Protein AF-X1KCV2-F1 (afdb_monomer_lite)

Radius of gyration: 29.83 Å; chains: 1; bounding box: 80×50×56 Å

Secondary structure (DSSP, 8-state):
-HHHHHHHHHHHHHHHHHHHT---------HHHHHHHHHHHHHHHHHSPP-EEEEEEEEEEEETTEEEE-SSS---TT---EEEEEES---EEEETTEEEE----------TTS--

Foldseek 3Di:
DVVVVVVVVVVVVVVVVVVVVPPPPPPPDVVVVVVVVVVVVLVVLQVDDWAWPDKAKFPDDDDVVDTHGDPDPDDDPPDDIDIDIDIPGWRWDQDPNDTDTDDDDDDDDADPVRHD

Organism: NCBI:txid412755

Sequence (116 aa):
MKKNLLVRIAVISLVMAAMLTGNVFAEQTDEELILKLKDDIIRIQNQGELGIKKLNLCSSVVALGAYVPLEEAKIEVGKEYYIYYEPANVFTKISEGRYEFWFAQDIILLDDTGEV

Structure (mmCIF, N/CA/C/O backbone):
data_AF-X1KCV2-F1
#
_entry.id   AF-X1KCV2-F1
#
loop_
_atom_site.group_PDB
_atom_site.id
_atom_site.type_symbol
_atom_site.label_atom_id
_atom_site.label_alt_id
_atom_site.label_comp_id
_atom_site.label_asym_id
_atom_site.label_entity_id
_atom_site.label_seq_id
_atom_site.pdbx_PDB_ins_code
_atom_site.Cartn_x
_atom_site.Cartn_y
_atom_site.Cartn_z
_atom_site.occupancy
_atom_site.B_iso_or_equiv
_atom_site.auth_seq_id
_atom_site.auth_comp_id
_atom_site.auth_asym_id
_atom_site.auth_atom_id
_atom_site.pdbx_PDB_model_num
ATOM 1 N N . MET A 1 1 ? 59.779 -37.405 -26.174 1.00 57.78 1 MET A N 1
ATOM 2 C CA . MET A 1 1 ? 59.102 -36.637 -25.096 1.00 57.78 1 MET A CA 1
ATOM 3 C C . MET A 1 1 ? 58.430 -35.341 -25.567 1.00 57.78 1 MET A C 1
ATOM 5 O O . MET A 1 1 ? 57.304 -35.105 -25.156 1.00 57.78 1 MET A O 1
ATOM 9 N N . LYS A 1 2 ? 59.033 -34.531 -26.456 1.00 60.00 2 LYS A N 1
ATOM 10 C CA . LYS A 1 2 ? 58.455 -33.240 -26.907 1.00 60.00 2 LYS A CA 1
ATOM 11 C C . LYS A 1 2 ? 57.104 -33.342 -27.649 1.00 60.00 2 LYS A C 1
ATOM 13 O O . LYS A 1 2 ? 56.247 -32.487 -27.467 1.00 60.00 2 LYS A O 1
ATOM 18 N N . LYS A 1 3 ? 56.880 -34.409 -28.430 1.00 65.31 3 LYS A N 1
ATOM 19 C CA . LYS A 1 3 ? 55.654 -34.600 -29.239 1.00 65.31 3 LYS A CA 1
ATOM 20 C C . LYS A 1 3 ? 54.392 -34.810 -28.381 1.00 65.31 3 LYS A C 1
ATOM 22 O O . LYS A 1 3 ? 53.368 -34.203 -28.658 1.00 65.31 3 LYS A O 1
ATOM 27 N N . ASN A 1 4 ? 54.493 -35.571 -27.286 1.00 71.81 4 ASN A N 1
ATOM 28 C CA . ASN A 1 4 ? 53.384 -35.762 -26.337 1.00 71.81 4 ASN A CA 1
ATOM 29 C C . ASN A 1 4 ? 53.078 -34.503 -25.518 1.00 71.81 4 ASN A C 1
ATOM 31 O O . ASN A 1 4 ? 51.932 -34.297 -25.132 1.00 71.81 4 ASN A O 1
ATOM 35 N N . LEU A 1 5 ? 54.081 -33.658 -25.263 1.00 76.94 5 LEU A N 1
ATOM 36 C CA . LEU A 1 5 ? 53.877 -32.385 -24.575 1.00 76.94 5 LEU A CA 1
ATOM 37 C C . LEU A 1 5 ? 53.099 -31.399 -25.460 1.00 76.94 5 LEU A C 1
ATOM 39 O O . LEU A 1 5 ? 52.133 -30.803 -24.999 1.00 76.94 5 LEU A O 1
ATOM 43 N N . LEU A 1 6 ? 53.461 -31.304 -26.744 1.00 77.38 6 LEU A N 1
ATOM 44 C CA . LEU A 1 6 ? 52.760 -30.468 -27.727 1.00 77.38 6 LEU A CA 1
ATOM 45 C C . LEU A 1 6 ? 51.298 -30.892 -27.918 1.00 77.38 6 LEU A C 1
ATOM 47 O O . LEU A 1 6 ? 50.416 -30.041 -27.946 1.00 77.38 6 LEU A O 1
ATOM 51 N N . VAL A 1 7 ? 51.030 -32.200 -27.976 1.00 80.50 7 VAL A N 1
ATOM 52 C CA . VAL A 1 7 ? 49.660 -32.728 -28.085 1.00 80.50 7 VAL A CA 1
ATOM 53 C C . VAL A 1 7 ? 48.835 -32.397 -26.839 1.00 80.50 7 VAL A C 1
ATOM 55 O O . VAL A 1 7 ? 47.693 -31.969 -26.962 1.00 80.50 7 VAL A O 1
ATOM 58 N N . ARG A 1 8 ? 49.409 -32.520 -25.636 1.00 81.31 8 ARG A N 1
ATOM 59 C CA . ARG A 1 8 ? 48.710 -32.167 -24.389 1.00 81.31 8 ARG A CA 1
ATOM 60 C C . ARG A 1 8 ? 48.380 -30.676 -24.310 1.00 81.31 8 ARG A C 1
ATOM 62 O O . ARG A 1 8 ? 47.270 -30.335 -23.925 1.00 81.31 8 ARG A O 1
ATOM 69 N N . ILE A 1 9 ? 49.303 -29.804 -24.720 1.00 83.81 9 ILE A N 1
ATOM 70 C CA . ILE A 1 9 ? 49.071 -28.351 -24.759 1.00 83.81 9 ILE A CA 1
ATOM 71 C C . ILE A 1 9 ? 47.965 -28.001 -25.763 1.00 83.81 9 ILE A C 1
ATOM 73 O O . ILE A 1 9 ? 47.085 -27.202 -25.445 1.00 83.81 9 ILE A O 1
ATOM 77 N N . ALA A 1 10 ? 47.964 -28.629 -26.942 1.00 84.25 10 ALA A N 1
ATOM 78 C CA . ALA A 1 10 ? 46.929 -28.413 -27.952 1.00 84.25 10 ALA A CA 1
ATOM 79 C C . ALA A 1 10 ? 45.539 -28.851 -27.459 1.00 84.25 10 ALA A C 1
ATOM 81 O O . ALA A 1 10 ? 44.572 -28.114 -27.623 1.00 84.25 10 ALA A O 1
ATOM 82 N N . VAL A 1 11 ? 45.447 -30.007 -26.793 1.00 84.38 11 VAL A N 1
ATOM 83 C CA . VAL A 1 11 ? 44.187 -30.510 -26.220 1.00 84.38 11 VAL A CA 1
ATOM 84 C C . VAL A 1 11 ? 43.677 -29.5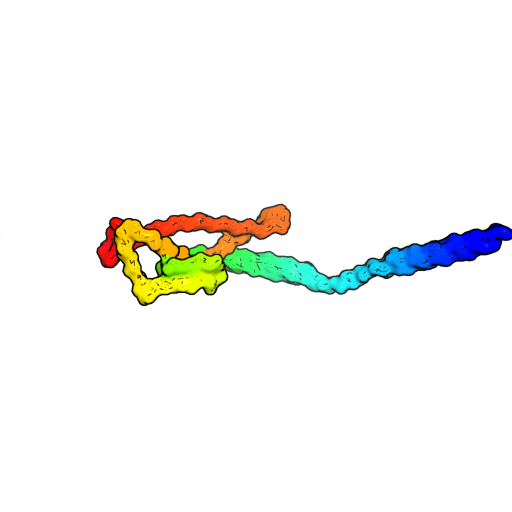91 -25.109 1.00 84.38 11 VAL A C 1
ATOM 86 O O . VAL A 1 11 ? 42.502 -29.239 -25.107 1.00 84.38 11 VAL A O 1
ATOM 89 N N . ILE A 1 12 ? 44.549 -29.141 -24.202 1.00 84.38 12 ILE A N 1
ATOM 90 C CA . ILE A 1 12 ? 44.167 -28.208 -23.129 1.00 84.38 12 ILE A CA 1
ATOM 91 C C . ILE A 1 12 ? 43.685 -26.872 -23.709 1.00 84.38 12 ILE A C 1
ATOM 93 O O . ILE A 1 12 ? 42.687 -26.325 -23.247 1.00 84.38 12 ILE A O 1
ATOM 97 N N . SER A 1 13 ? 44.349 -26.373 -24.754 1.00 80.56 13 SER A N 1
ATOM 98 C CA . SER A 1 13 ? 43.960 -25.125 -25.421 1.00 80.56 13 SER A CA 1
ATOM 99 C C . SER A 1 13 ? 42.600 -25.244 -26.115 1.00 80.56 13 SER A C 1
ATOM 101 O O . SER A 1 13 ? 41.800 -24.316 -26.051 1.00 80.56 13 SER A O 1
ATOM 103 N N . LEU A 1 14 ? 42.303 -26.399 -26.723 1.00 80.56 14 LEU A N 1
ATOM 104 C CA . LEU A 1 14 ? 41.009 -26.673 -27.352 1.00 80.56 14 LEU A CA 1
ATOM 105 C C . LEU A 1 14 ? 39.875 -26.751 -26.316 1.00 80.56 14 LEU A C 1
ATOM 107 O O . LEU A 1 14 ? 38.799 -26.203 -26.537 1.00 80.56 14 LEU A O 1
ATOM 111 N N . VAL A 1 15 ? 40.129 -27.392 -25.171 1.00 79.25 15 VAL A N 1
ATOM 112 C CA . VAL A 1 15 ? 39.161 -27.485 -24.065 1.00 79.25 15 VAL A CA 1
ATOM 113 C C . VAL A 1 15 ? 38.899 -26.107 -23.455 1.00 79.25 15 VAL A C 1
ATOM 115 O O . VAL A 1 15 ? 37.743 -25.758 -23.235 1.00 79.25 15 VAL A O 1
ATOM 118 N N . MET A 1 16 ? 39.936 -25.287 -23.251 1.00 75.00 16 MET A N 1
ATOM 119 C CA . MET A 1 16 ? 39.752 -23.906 -22.792 1.00 75.00 16 MET A CA 1
ATOM 120 C C . MET A 1 16 ? 38.982 -23.056 -23.804 1.00 75.00 16 MET A C 1
ATOM 122 O O . MET A 1 16 ? 38.087 -22.318 -23.407 1.00 75.00 16 MET A O 1
ATOM 126 N N . ALA A 1 17 ? 39.272 -23.176 -25.102 1.00 72.88 17 ALA A N 1
ATOM 127 C CA . ALA A 1 17 ? 38.528 -22.455 -26.132 1.00 72.88 17 ALA A CA 1
ATOM 128 C C . ALA A 1 17 ? 37.039 -22.849 -26.141 1.00 72.88 17 ALA A C 1
ATOM 130 O O . ALA A 1 17 ? 36.183 -21.972 -26.198 1.00 72.88 17 ALA A O 1
ATOM 131 N N . ALA A 1 18 ? 36.726 -24.142 -25.994 1.00 68.06 18 ALA A N 1
ATOM 132 C CA . ALA A 1 18 ? 35.348 -24.632 -25.916 1.00 68.06 18 ALA A CA 1
ATOM 133 C C . ALA A 1 18 ? 34.608 -24.152 -24.651 1.00 68.06 18 ALA A C 1
ATOM 135 O O . ALA A 1 18 ? 33.415 -23.856 -24.708 1.00 68.06 18 ALA A O 1
ATOM 136 N N . MET A 1 19 ? 35.310 -24.028 -23.518 1.00 67.12 19 MET A N 1
ATOM 137 C CA . MET A 1 19 ? 34.748 -23.463 -22.284 1.00 67.12 19 MET A CA 1
ATOM 138 C C . MET A 1 19 ? 34.512 -21.948 -22.391 1.00 67.12 19 MET A C 1
ATOM 140 O O . MET A 1 19 ? 33.544 -21.444 -21.831 1.00 67.12 19 MET A O 1
ATOM 144 N N . LEU A 1 20 ? 35.344 -21.226 -23.149 1.00 60.62 20 LEU A N 1
ATOM 145 C CA . LEU A 1 20 ? 35.213 -19.779 -23.365 1.00 60.62 20 LEU A CA 1
ATOM 146 C C . LEU A 1 20 ? 34.137 -19.408 -24.400 1.00 60.62 20 LEU A C 1
ATOM 148 O O . LEU A 1 20 ? 33.632 -18.287 -24.376 1.00 60.62 20 LEU A O 1
ATOM 152 N N . THR A 1 21 ? 33.744 -20.332 -25.283 1.00 57.97 21 THR A N 1
ATOM 153 C CA . THR A 1 21 ? 32.594 -20.152 -26.191 1.00 57.97 21 THR A CA 1
ATOM 154 C C . THR A 1 21 ? 31.245 -20.447 -25.530 1.00 57.97 21 THR A C 1
ATOM 156 O O . THR A 1 21 ? 30.208 -20.210 -26.137 1.00 57.97 21 THR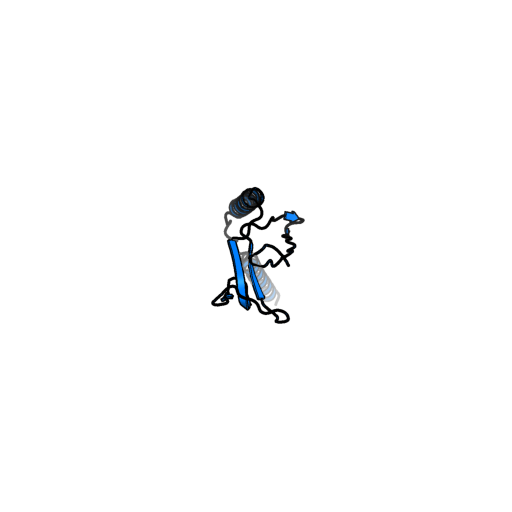 A O 1
ATOM 159 N N . GLY A 1 22 ? 31.244 -20.938 -24.285 1.00 52.16 22 GLY A N 1
ATOM 160 C CA . GLY A 1 22 ? 30.048 -21.202 -23.480 1.00 52.16 22 GLY A CA 1
ATOM 161 C C . GLY A 1 22 ? 29.399 -19.955 -22.873 1.00 52.16 22 GLY A C 1
ATOM 162 O O . GLY A 1 22 ? 28.605 -20.083 -21.943 1.00 52.16 22 GLY A O 1
ATOM 163 N N . ASN A 1 23 ? 29.719 -18.758 -23.373 1.00 52.84 23 ASN A N 1
ATOM 164 C CA . ASN A 1 23 ? 28.917 -17.576 -23.093 1.00 52.84 23 ASN A CA 1
ATOM 165 C C . ASN A 1 23 ? 27.593 -17.747 -23.831 1.00 52.84 23 ASN A C 1
ATOM 167 O O . ASN A 1 23 ? 27.467 -17.424 -25.009 1.00 52.84 23 ASN A O 1
ATOM 171 N N . VAL A 1 24 ? 26.645 -18.343 -23.111 1.00 51.41 24 VAL A N 1
ATOM 172 C CA . VAL A 1 24 ? 25.205 -18.182 -23.266 1.00 51.41 24 VAL A CA 1
ATOM 173 C C . VAL A 1 24 ? 24.944 -16.849 -23.960 1.00 51.41 24 VAL A C 1
ATOM 175 O O . VAL A 1 24 ? 25.156 -15.790 -23.370 1.00 51.41 24 VAL A O 1
ATOM 178 N N . PHE A 1 25 ? 24.532 -16.897 -25.227 1.00 50.22 25 PHE A N 1
ATOM 179 C CA . PHE A 1 25 ? 23.822 -15.777 -25.817 1.00 50.22 25 PHE A CA 1
ATOM 180 C C . PHE A 1 25 ? 22.574 -15.634 -24.955 1.00 50.22 25 PHE A C 1
ATOM 182 O O . PHE A 1 25 ? 21.625 -16.400 -25.111 1.00 50.22 25 PHE A O 1
ATOM 189 N N . ALA A 1 26 ? 22.634 -14.747 -23.960 1.00 51.38 26 ALA A N 1
ATOM 190 C CA . ALA A 1 26 ? 21.439 -14.258 -23.311 1.00 51.38 26 ALA A CA 1
ATOM 191 C C . ALA A 1 26 ? 20.553 -13.794 -24.462 1.00 51.38 26 ALA A C 1
ATOM 193 O O . ALA A 1 26 ? 20.969 -12.959 -25.270 1.00 51.38 26 ALA A O 1
ATOM 194 N N . GLU A 1 27 ? 19.411 -14.457 -24.612 1.00 58.00 27 GLU A N 1
ATOM 195 C CA . GLU A 1 27 ? 18.362 -14.050 -25.531 1.00 58.00 27 GLU A CA 1
ATOM 196 C C . GLU A 1 27 ? 18.229 -12.531 -25.378 1.00 58.00 27 GLU A C 1
ATOM 198 O O . GLU A 1 27 ? 18.152 -12.048 -24.245 1.00 58.00 27 GLU A O 1
ATOM 203 N N . GLN A 1 28 ? 18.329 -11.772 -26.476 1.00 55.53 28 GLN A N 1
ATOM 204 C CA . GLN A 1 28 ? 18.017 -10.343 -26.463 1.00 55.53 28 GLN A CA 1
ATOM 205 C C . GLN A 1 28 ? 16.530 -10.237 -26.127 1.00 55.53 28 GLN A C 1
ATOM 207 O O . GLN A 1 28 ? 15.681 -10.143 -27.004 1.00 55.53 28 GLN A O 1
ATOM 212 N N . THR A 1 29 ? 16.207 -10.351 -24.844 1.00 65.19 29 THR A N 1
ATOM 213 C CA . THR A 1 29 ? 14.904 -10.014 -24.307 1.00 65.19 29 THR A CA 1
ATOM 214 C C . THR A 1 29 ? 14.636 -8.567 -24.671 1.00 65.19 29 THR A C 1
ATOM 216 O O . THR A 1 29 ? 15.577 -7.772 -24.740 1.00 65.19 29 THR A O 1
ATOM 219 N N . ASP A 1 30 ? 13.367 -8.217 -24.871 1.00 84.50 30 ASP A N 1
ATOM 220 C CA . ASP A 1 30 ? 12.920 -6.843 -25.113 1.00 84.50 30 ASP A CA 1
ATOM 221 C C . ASP A 1 30 ? 13.113 -5.964 -23.854 1.00 84.50 30 ASP A C 1
ATOM 223 O O . ASP A 1 30 ? 12.183 -5.349 -23.340 1.00 84.50 30 ASP A O 1
ATOM 227 N N . GLU A 1 31 ? 14.321 -5.933 -23.296 1.00 85.94 31 GLU A N 1
ATOM 228 C CA . GLU A 1 31 ? 14.688 -5.262 -22.055 1.00 85.94 31 GLU A CA 1
ATOM 229 C C . GLU A 1 31 ? 14.407 -3.764 -22.157 1.00 85.94 31 GLU A C 1
ATOM 231 O O . GLU A 1 31 ? 13.838 -3.179 -21.239 1.00 85.94 31 GLU A O 1
ATOM 236 N N . GLU A 1 32 ? 14.699 -3.165 -23.313 1.00 88.44 32 GLU A N 1
ATOM 237 C CA . GLU A 1 32 ? 14.372 -1.770 -23.606 1.00 88.44 32 GLU A CA 1
ATOM 238 C C . GLU A 1 32 ? 12.857 -1.515 -23.558 1.00 88.44 32 GLU A C 1
ATOM 240 O O . GLU A 1 32 ? 12.406 -0.540 -22.953 1.00 88.44 32 GLU A O 1
ATOM 245 N N . LEU A 1 33 ? 12.050 -2.417 -24.128 1.00 91.75 33 LEU A N 1
ATOM 246 C CA . LEU A 1 33 ? 10.592 -2.314 -24.071 1.00 91.75 33 LEU A CA 1
ATOM 247 C C . LEU A 1 33 ? 10.085 -2.482 -22.639 1.00 91.75 33 LEU A C 1
ATOM 249 O O . LEU A 1 33 ? 9.221 -1.726 -22.204 1.00 91.75 33 LEU A O 1
ATOM 253 N N . ILE A 1 34 ? 10.624 -3.446 -21.893 1.00 90.88 34 ILE A N 1
ATOM 254 C CA . ILE A 1 34 ? 10.258 -3.688 -20.495 1.00 90.88 34 ILE A CA 1
ATOM 255 C C . ILE A 1 34 ? 10.567 -2.454 -19.643 1.00 90.88 34 ILE A C 1
ATOM 257 O O . ILE A 1 34 ? 9.732 -2.052 -18.833 1.00 90.88 34 ILE A O 1
ATOM 261 N N . LEU A 1 35 ? 11.739 -1.841 -19.819 1.00 89.25 35 LEU A N 1
ATOM 262 C CA . LEU A 1 35 ? 12.122 -0.619 -19.111 1.00 89.25 35 LEU A CA 1
ATOM 263 C C . LEU A 1 35 ? 11.180 0.535 -19.456 1.00 89.25 35 LEU A C 1
ATOM 265 O O . LEU A 1 35 ? 10.630 1.161 -18.552 1.00 89.25 35 LEU A O 1
ATOM 269 N N . LYS A 1 36 ? 10.891 0.737 -20.744 1.00 92.81 36 LYS A N 1
ATOM 270 C CA . LYS A 1 36 ? 9.938 1.758 -21.189 1.00 92.81 36 LYS A CA 1
ATOM 271 C C . LYS A 1 36 ? 8.545 1.554 -20.589 1.00 92.81 36 LYS A C 1
ATOM 273 O O . LYS A 1 36 ? 7.927 2.507 -20.123 1.00 92.81 36 LYS A O 1
ATOM 278 N N . LEU A 1 37 ? 8.053 0.315 -20.568 1.00 95.69 37 LEU A N 1
ATOM 279 C CA . LEU A 1 37 ? 6.752 -0.012 -19.981 1.00 95.69 37 LEU A CA 1
ATOM 280 C C . LEU A 1 37 ? 6.724 0.254 -18.473 1.00 95.69 37 LEU A C 1
ATOM 282 O O . LEU A 1 37 ? 5.726 0.762 -17.966 1.00 95.69 37 LEU A O 1
ATOM 286 N N . LYS A 1 38 ? 7.809 -0.050 -17.750 1.00 91.88 38 LYS A N 1
ATOM 287 C CA . LYS A 1 38 ? 7.926 0.271 -16.319 1.00 91.88 38 LYS A CA 1
ATOM 288 C C . LYS A 1 38 ? 7.864 1.779 -16.076 1.00 91.88 38 LYS A C 1
ATOM 290 O O . LYS A 1 38 ? 7.138 2.210 -15.180 1.00 91.88 38 LYS A O 1
ATOM 295 N N . ASP A 1 39 ? 8.564 2.566 -16.887 1.00 92.62 39 ASP A N 1
ATOM 296 C CA . ASP A 1 39 ? 8.540 4.028 -16.791 1.00 92.62 39 ASP A CA 1
ATOM 297 C C . ASP A 1 39 ? 7.140 4.591 -17.072 1.00 92.62 39 ASP A C 1
ATOM 299 O O . ASP A 1 39 ? 6.654 5.454 -16.337 1.00 92.62 39 ASP A O 1
ATOM 303 N N . ASP A 1 40 ? 6.451 4.062 -18.086 1.00 95.31 40 ASP A N 1
ATOM 304 C CA . ASP A 1 40 ? 5.078 4.454 -18.406 1.00 95.31 40 ASP A CA 1
ATOM 305 C C . ASP A 1 40 ? 4.093 4.115 -17.279 1.00 95.31 40 ASP A C 1
ATOM 307 O O . ASP A 1 40 ? 3.257 4.953 -16.931 1.00 95.31 40 ASP A O 1
ATOM 311 N N . ILE A 1 41 ? 4.209 2.930 -16.668 1.00 92.56 41 ILE A N 1
ATOM 312 C CA . ILE A 1 41 ? 3.389 2.532 -15.514 1.00 92.56 41 ILE A CA 1
ATOM 313 C C . ILE A 1 41 ? 3.581 3.518 -14.361 1.00 92.56 41 ILE A C 1
ATOM 315 O O . ILE A 1 41 ? 2.598 4.021 -13.818 1.00 92.56 41 ILE A O 1
ATOM 319 N N . ILE A 1 42 ? 4.829 3.837 -14.011 1.00 91.62 42 ILE A N 1
ATOM 320 C CA . ILE A 1 42 ? 5.133 4.748 -12.899 1.00 91.62 42 ILE A CA 1
ATOM 321 C C . ILE A 1 42 ? 4.633 6.159 -13.199 1.00 91.62 42 ILE A C 1
ATOM 323 O O . ILE A 1 42 ? 4.044 6.801 -12.330 1.00 91.62 42 ILE A O 1
ATOM 327 N N . ARG A 1 43 ? 4.810 6.637 -14.434 1.00 92.75 43 ARG A N 1
ATOM 328 C CA . ARG A 1 43 ? 4.296 7.939 -14.866 1.00 92.75 43 ARG A CA 1
ATOM 329 C C . ARG A 1 43 ? 2.780 8.019 -14.705 1.00 92.75 43 ARG A C 1
ATOM 331 O O . ARG A 1 43 ? 2.294 9.008 -14.170 1.00 92.75 43 ARG A O 1
ATOM 338 N N . ILE A 1 44 ? 2.044 7.004 -15.160 1.00 92.88 44 ILE A N 1
ATOM 339 C CA . ILE A 1 44 ? 0.577 6.960 -15.049 1.00 92.88 44 ILE A CA 1
ATOM 340 C C . ILE A 1 44 ? 0.152 6.876 -13.579 1.00 92.88 44 ILE A C 1
ATOM 342 O O . ILE A 1 44 ? -0.730 7.616 -13.152 1.00 92.88 44 ILE A O 1
ATOM 346 N N . GLN A 1 45 ? 0.803 6.023 -12.788 1.00 88.19 45 GLN A N 1
ATOM 347 C CA . GLN A 1 45 ? 0.526 5.867 -11.362 1.00 88.19 45 GLN A CA 1
ATOM 348 C C . GLN A 1 45 ? 0.711 7.192 -10.607 1.00 88.19 45 GLN A C 1
ATOM 350 O O . GLN A 1 45 ? -0.189 7.637 -9.902 1.00 88.19 45 GLN A O 1
ATOM 355 N N . ASN A 1 46 ? 1.826 7.887 -10.827 1.00 90.44 46 ASN A N 1
ATOM 356 C CA . ASN A 1 46 ? 2.131 9.152 -10.155 1.00 90.44 46 ASN A CA 1
ATOM 357 C C . ASN A 1 46 ? 1.215 10.322 -10.553 1.00 90.44 46 ASN A C 1
ATOM 359 O O . AS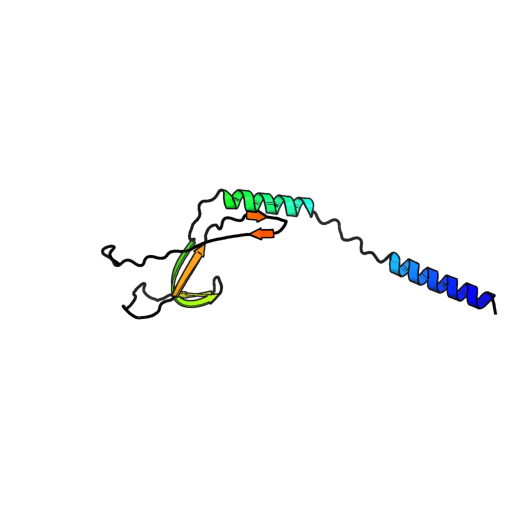N A 1 46 ? 1.251 11.358 -9.894 1.00 90.44 46 ASN A O 1
ATOM 363 N N . GLN A 1 47 ? 0.425 10.189 -11.623 1.00 91.00 47 GLN A N 1
ATOM 364 C CA . GLN A 1 47 ? -0.599 11.170 -12.000 1.00 91.00 47 GLN A CA 1
ATOM 365 C C . GLN A 1 47 ? -1.916 10.972 -11.243 1.00 91.00 47 GLN A C 1
ATOM 367 O O . GLN A 1 47 ? -2.738 11.885 -11.213 1.00 91.00 47 GLN A O 1
ATOM 372 N N . GLY A 1 48 ? -2.137 9.793 -10.659 1.00 86.19 48 GLY A N 1
ATOM 373 C CA . GLY A 1 48 ? -3.308 9.542 -9.832 1.00 86.19 48 GLY A CA 1
ATOM 374 C C . GLY A 1 48 ? -3.212 10.251 -8.482 1.00 86.19 48 GLY A C 1
ATOM 375 O O . GLY A 1 48 ? -2.125 10.485 -7.956 1.00 86.19 48 GLY A O 1
ATOM 376 N N . GLU A 1 49 ? -4.359 10.531 -7.876 1.00 84.06 49 GLU A N 1
ATOM 377 C CA . GLU A 1 49 ? -4.411 11.007 -6.494 1.00 84.06 49 GLU A CA 1
ATOM 378 C C . GLU A 1 49 ? -3.998 9.892 -5.523 1.00 84.06 49 GLU A C 1
ATOM 380 O O . GLU A 1 49 ? -4.211 8.702 -5.790 1.00 84.06 49 GLU A O 1
ATOM 385 N N . LEU A 1 50 ? -3.401 10.272 -4.389 1.00 79.06 50 LEU A N 1
ATOM 386 C CA . LEU A 1 50 ? -3.227 9.357 -3.265 1.00 79.06 50 LEU A CA 1
ATOM 387 C C . LEU A 1 50 ? -4.619 8.954 -2.779 1.00 79.06 50 LEU A C 1
ATOM 389 O O . LEU A 1 50 ? -5.430 9.80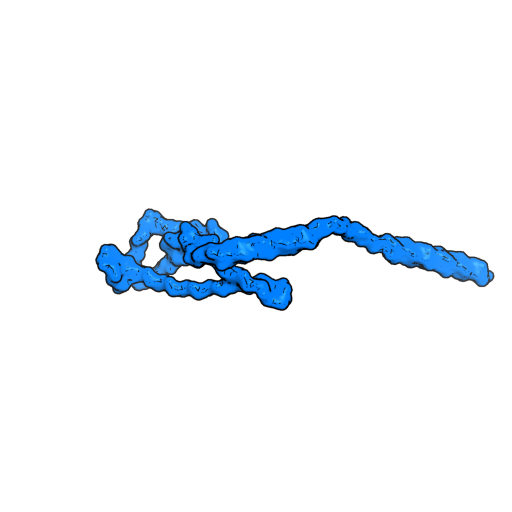1 -2.415 1.00 79.06 50 LEU A O 1
ATOM 393 N N . GLY A 1 51 ? -4.888 7.656 -2.769 1.00 75.38 51 GLY A N 1
ATOM 394 C CA . GLY A 1 51 ? -6.165 7.123 -2.320 1.00 75.38 51 GLY A CA 1
ATOM 395 C C . GLY A 1 51 ? -5.973 5.928 -1.411 1.00 75.38 51 GLY A C 1
ATOM 396 O O . GLY A 1 51 ? -4.898 5.329 -1.368 1.00 75.38 51 GLY A O 1
ATOM 397 N N . ILE A 1 52 ? -7.045 5.547 -0.729 1.00 82.81 52 ILE A N 1
ATOM 398 C CA . ILE A 1 52 ? -7.130 4.333 0.077 1.00 82.81 52 ILE A CA 1
ATOM 399 C C . ILE A 1 52 ? -8.247 3.474 -0.521 1.00 82.81 52 ILE A C 1
ATOM 401 O O . ILE A 1 52 ? -9.382 3.924 -0.642 1.00 82.81 52 ILE A O 1
ATOM 405 N N . LYS A 1 53 ? -7.922 2.250 -0.946 1.00 85.12 53 LYS A N 1
ATOM 406 C CA . LYS A 1 53 ? -8.890 1.278 -1.486 1.00 85.12 53 LYS A CA 1
ATOM 407 C C . LYS A 1 53 ? -9.704 0.616 -0.386 1.00 85.12 53 LYS A C 1
ATOM 409 O O . LYS A 1 53 ? -10.877 0.323 -0.588 1.00 85.12 53 LYS A O 1
ATOM 414 N N . LYS A 1 54 ? -9.065 0.335 0.749 1.00 87.81 54 LYS A N 1
ATOM 415 C CA . LYS A 1 54 ? -9.693 -0.307 1.904 1.00 87.81 54 LYS A CA 1
ATOM 416 C C . LYS A 1 54 ? -9.179 0.320 3.179 1.00 87.81 54 LYS A C 1
ATOM 418 O O . LYS A 1 54 ? -7.987 0.597 3.265 1.00 87.81 54 LYS A O 1
ATOM 423 N N . LEU A 1 55 ? -10.071 0.478 4.146 1.00 88.50 55 LEU A N 1
ATOM 424 C CA . LEU A 1 55 ? -9.771 0.876 5.512 1.00 88.50 55 LEU A CA 1
ATOM 425 C C . LEU A 1 55 ? -10.725 0.101 6.421 1.00 88.50 55 LEU A C 1
ATOM 427 O O . LEU A 1 55 ? -11.932 0.299 6.335 1.00 88.50 55 LEU A O 1
ATOM 431 N N . ASN A 1 56 ? -10.198 -0.807 7.239 1.00 90.56 56 ASN A N 1
ATOM 432 C CA . ASN A 1 56 ? -10.997 -1.698 8.075 1.00 90.56 56 ASN A CA 1
ATOM 433 C C . ASN A 1 56 ? -10.424 -1.782 9.488 1.00 90.56 56 ASN A C 1
ATOM 435 O O . ASN A 1 56 ? -9.219 -1.964 9.662 1.00 90.56 56 ASN A O 1
ATOM 439 N N . LEU A 1 57 ? -11.303 -1.755 10.488 1.00 91.75 57 LEU A N 1
ATOM 440 C CA . LEU A 1 57 ? -10.971 -2.208 11.835 1.00 91.75 57 LEU A CA 1
ATOM 441 C C . LEU A 1 57 ? -10.867 -3.734 11.850 1.00 91.75 57 LEU A C 1
ATOM 443 O O . LEU A 1 57 ? -11.675 -4.434 11.238 1.00 91.75 57 LEU A O 1
ATOM 447 N N . CYS A 1 58 ? -9.846 -4.250 12.519 1.00 92.50 58 CYS A N 1
ATOM 448 C CA . CYS A 1 58 ? -9.458 -5.652 12.475 1.00 92.50 58 CYS A CA 1
ATOM 449 C C . CYS A 1 58 ? -9.155 -6.184 13.876 1.00 92.50 58 CYS A C 1
ATOM 451 O O . CYS A 1 58 ? -8.590 -5.483 14.718 1.00 92.50 58 CYS A O 1
ATOM 453 N N . SER A 1 59 ? -9.470 -7.461 14.093 1.00 91.44 59 SER A N 1
ATOM 454 C CA . SER A 1 59 ? -9.022 -8.207 15.274 1.00 91.44 59 SER A CA 1
ATOM 455 C C . SER A 1 59 ? -7.574 -8.679 15.134 1.00 91.44 59 SER A C 1
ATOM 457 O O . SER A 1 59 ? -6.879 -8.847 16.132 1.00 91.44 59 SER A O 1
ATOM 459 N N . SER A 1 60 ? -7.099 -8.883 13.901 1.00 92.69 60 SER A N 1
ATOM 460 C CA . SER A 1 60 ? -5.702 -9.212 13.610 1.00 92.69 60 SER A CA 1
ATOM 461 C C . SER A 1 60 ? -5.302 -8.814 12.188 1.00 92.69 60 SER A C 1
ATOM 463 O O . SER A 1 60 ? -6.122 -8.830 11.264 1.00 92.69 60 SER A O 1
ATOM 465 N N . VAL A 1 61 ? -4.020 -8.485 12.013 1.00 93.81 61 VAL A N 1
ATOM 466 C CA . VAL A 1 61 ? -3.377 -8.239 10.715 1.00 93.81 61 VAL A CA 1
ATOM 467 C C . VAL A 1 61 ? -2.126 -9.105 10.640 1.00 93.81 61 VAL A C 1
ATOM 469 O O . VAL A 1 61 ? -1.278 -9.041 11.525 1.00 93.81 61 VAL A O 1
ATOM 472 N N . VAL A 1 62 ? -2.019 -9.924 9.593 1.00 92.56 62 VAL A N 1
ATOM 473 C CA . VAL A 1 62 ? -0.896 -10.857 9.411 1.00 92.56 62 VAL A CA 1
ATOM 474 C C . VAL A 1 62 ? 0.069 -10.338 8.353 1.00 92.56 62 VAL A C 1
ATOM 476 O O . VAL A 1 62 ? 1.279 -10.329 8.562 1.00 92.56 62 VAL A O 1
ATOM 479 N N . ALA A 1 63 ? -0.462 -9.908 7.208 1.00 89.50 63 ALA A N 1
ATOM 480 C CA . ALA A 1 63 ? 0.316 -9.394 6.086 1.00 89.50 63 ALA A CA 1
ATOM 481 C C . ALA A 1 63 ? -0.552 -8.514 5.174 1.00 89.50 63 ALA A C 1
ATOM 483 O O . ALA A 1 63 ? -1.760 -8.364 5.377 1.00 89.50 63 ALA A O 1
ATOM 484 N N . LEU A 1 64 ? 0.057 -7.957 4.124 1.00 85.19 64 LEU A N 1
ATOM 485 C CA . LEU A 1 64 ? -0.676 -7.259 3.072 1.00 85.19 64 LEU A CA 1
ATOM 486 C C . LEU A 1 64 ? -1.714 -8.200 2.436 1.00 85.19 64 LEU A C 1
ATOM 488 O O . LEU A 1 64 ? -1.376 -9.279 1.959 1.00 85.19 64 LEU A O 1
ATOM 492 N N . GLY A 1 65 ? -2.979 -7.788 2.445 1.00 87.50 65 GLY A N 1
ATOM 493 C CA . GLY A 1 65 ? -4.114 -8.556 1.940 1.00 87.50 65 GLY A CA 1
ATOM 494 C C . GLY A 1 65 ? -4.588 -9.677 2.871 1.00 87.50 65 GLY A C 1
ATOM 495 O O . GLY A 1 65 ? -5.535 -10.374 2.521 1.00 87.50 65 GLY A O 1
ATOM 496 N N . ALA A 1 66 ? -3.967 -9.854 4.044 1.00 92.75 66 ALA A N 1
ATOM 497 C CA . ALA A 1 66 ? -4.260 -10.931 4.988 1.00 92.75 66 ALA A CA 1
ATOM 498 C C . ALA A 1 66 ? -4.565 -10.372 6.387 1.00 92.75 66 ALA A C 1
ATOM 500 O O . ALA A 1 66 ? -3.663 -10.092 7.183 1.00 92.75 66 ALA A O 1
ATOM 501 N N . TYR A 1 67 ? -5.855 -10.216 6.678 1.00 94.19 67 TYR A N 1
ATOM 502 C CA . TYR A 1 67 ? -6.379 -9.658 7.924 1.00 94.19 67 TYR A CA 1
ATOM 503 C C . TYR A 1 67 ? -7.741 -10.268 8.267 1.00 94.19 67 TYR A C 1
ATOM 505 O O . TYR A 1 67 ? -8.421 -10.817 7.398 1.00 94.19 67 TYR A O 1
ATOM 513 N N . VAL A 1 68 ? -8.143 -10.143 9.532 1.00 93.75 68 VAL A N 1
ATOM 514 C CA . VAL A 1 68 ? -9.477 -10.529 10.006 1.00 93.75 68 VAL A CA 1
ATOM 515 C C . VAL A 1 68 ? -10.224 -9.260 10.423 1.00 93.75 68 VAL A C 1
ATOM 517 O O . VAL A 1 68 ? -9.856 -8.664 11.442 1.00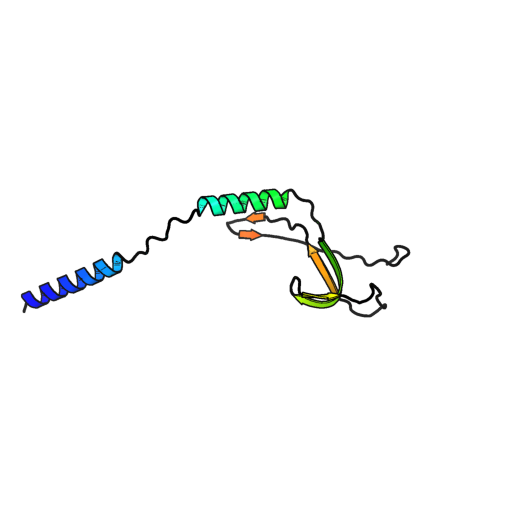 93.75 68 VAL A O 1
ATOM 520 N N . PRO A 1 69 ? -11.234 -8.809 9.652 1.00 93.38 69 PRO A N 1
ATOM 521 C CA . PRO A 1 69 ? -12.016 -7.633 10.015 1.00 93.38 69 PRO A CA 1
ATOM 522 C C . PRO A 1 69 ? -12.838 -7.901 11.280 1.00 93.38 69 PRO A C 1
ATOM 524 O O . PRO A 1 69 ? -13.174 -9.047 11.583 1.00 93.38 69 PRO A O 1
ATOM 527 N N . LEU A 1 70 ? -13.170 -6.844 12.020 1.00 92.25 70 LEU A N 1
ATOM 528 C CA . LEU A 1 70 ? -14.211 -6.938 13.042 1.00 92.25 70 LEU A CA 1
ATOM 529 C C . LEU A 1 70 ? -15.573 -7.170 12.373 1.00 92.25 70 LEU A C 1
ATOM 531 O O . LEU A 1 70 ? -15.818 -6.669 11.276 1.00 92.25 70 LEU A O 1
ATOM 535 N N . GLU A 1 71 ? -16.464 -7.907 13.041 1.00 89.88 71 GLU A N 1
ATOM 536 C CA . GLU A 1 71 ? -17.841 -8.104 12.559 1.00 89.88 71 GLU A CA 1
ATOM 537 C C . GLU A 1 71 ? -18.620 -6.783 12.514 1.00 89.88 71 GLU A C 1
ATOM 539 O O . GLU A 1 71 ? -19.418 -6.554 11.608 1.00 89.88 71 GLU A O 1
ATOM 544 N N . GLU A 1 72 ? -18.342 -5.889 13.464 1.00 88.50 72 GLU A N 1
ATOM 545 C CA . GLU A 1 72 ? -18.903 -4.545 13.531 1.00 88.50 72 GLU A CA 1
ATOM 546 C C . GLU A 1 72 ? -17.784 -3.522 13.754 1.00 88.50 72 GLU A C 1
ATOM 548 O O . GLU A 1 72 ? -16.818 -3.783 14.473 1.00 88.50 72 GLU A O 1
ATOM 553 N N . ALA A 1 73 ? -17.930 -2.326 13.179 1.00 81.19 73 ALA A N 1
ATOM 554 C CA . ALA A 1 73 ? -17.007 -1.208 13.379 1.00 81.19 73 ALA A CA 1
ATOM 555 C C . ALA A 1 73 ? -17.239 -0.524 14.741 1.00 81.19 73 ALA A C 1
ATOM 557 O O . ALA A 1 73 ? -17.520 0.669 14.814 1.00 81.19 73 ALA A O 1
ATOM 558 N N . LYS A 1 74 ? -17.171 -1.303 15.823 1.00 84.38 74 LYS A N 1
ATOM 559 C CA . LYS A 1 74 ? -17.305 -0.833 17.203 1.00 84.38 74 LYS A CA 1
ATOM 560 C C . LYS A 1 74 ? -16.008 -1.083 17.949 1.00 84.38 74 LYS A C 1
ATOM 562 O O . LYS A 1 74 ? -15.445 -2.174 17.884 1.00 84.38 74 LYS A O 1
ATOM 567 N N . ILE A 1 75 ? -15.566 -0.066 18.674 1.00 82.88 75 ILE A N 1
ATOM 568 C CA . ILE A 1 75 ? -14.371 -0.111 19.507 1.00 82.88 75 ILE A CA 1
ATOM 569 C C . ILE A 1 75 ? -14.746 0.257 20.938 1.00 82.88 75 ILE A C 1
ATOM 571 O O . ILE A 1 75 ? -15.596 1.108 21.184 1.00 82.88 75 ILE A O 1
ATOM 575 N N . GLU A 1 76 ? -14.115 -0.408 21.890 1.00 84.00 76 GLU A N 1
ATOM 576 C CA . GLU A 1 76 ? -14.195 -0.075 23.310 1.00 84.00 76 GLU A CA 1
ATOM 577 C C . GLU A 1 76 ? -13.001 0.788 23.717 1.00 84.00 76 GLU A C 1
ATOM 579 O O . GLU A 1 76 ? -11.854 0.475 23.386 1.00 84.00 76 GLU A O 1
ATOM 584 N N . VAL A 1 77 ? -13.271 1.839 24.490 1.00 82.81 77 VAL A N 1
ATOM 585 C CA . VAL A 1 77 ? -12.239 2.740 25.014 1.00 82.81 77 VAL A CA 1
ATOM 586 C C . VAL A 1 77 ? -11.223 1.956 25.850 1.00 82.81 77 VAL A C 1
ATOM 588 O O . VAL A 1 77 ? -11.585 1.151 26.707 1.00 82.81 77 VAL A O 1
ATOM 591 N N . GLY A 1 78 ? -9.935 2.207 25.608 1.00 82.69 78 GLY A N 1
ATOM 592 C CA . GLY A 1 78 ? -8.833 1.590 26.351 1.00 82.69 78 GLY A CA 1
ATOM 593 C C . GLY A 1 78 ? -8.429 0.192 25.876 1.00 82.69 78 GLY A C 1
ATOM 594 O O . GLY A 1 78 ? -7.539 -0.404 26.480 1.00 82.69 78 GLY A O 1
ATOM 595 N N . LYS A 1 79 ? -9.039 -0.333 24.806 1.00 85.06 79 LYS A N 1
ATOM 596 C CA . LYS A 1 79 ? -8.589 -1.566 24.145 1.00 85.06 79 LYS A CA 1
ATOM 597 C C . LYS A 1 79 ? -7.733 -1.264 22.915 1.00 85.06 79 LYS A C 1
ATOM 599 O O . LYS A 1 79 ? -7.892 -0.234 22.265 1.00 85.06 79 LYS A O 1
ATOM 604 N N . GLU A 1 80 ? -6.839 -2.193 22.596 1.00 85.88 80 GLU A N 1
ATOM 605 C CA . GLU A 1 80 ? -6.040 -2.154 21.373 1.00 85.88 80 GLU A CA 1
ATOM 606 C C . GLU A 1 80 ? -6.826 -2.755 20.204 1.00 85.88 80 GLU A C 1
ATOM 608 O O . GLU A 1 80 ? -7.443 -3.814 20.332 1.00 85.88 80 GLU A O 1
ATOM 613 N N . TYR A 1 81 ? -6.771 -2.085 19.055 1.00 87.00 81 TYR A N 1
ATOM 614 C CA . TYR A 1 81 ? -7.365 -2.541 17.803 1.00 87.00 81 TYR A CA 1
ATOM 615 C C . TYR A 1 81 ? -6.361 -2.377 16.674 1.00 87.00 81 TYR A C 1
ATOM 617 O O . TYR A 1 81 ? -5.507 -1.489 16.706 1.00 87.00 81 TYR A O 1
ATOM 625 N N . TYR A 1 82 ? -6.501 -3.206 15.644 1.00 91.00 82 TYR A N 1
ATOM 626 C CA . TYR A 1 82 ? -5.718 -3.062 14.429 1.00 91.00 82 TYR A CA 1
ATOM 627 C C . TYR A 1 82 ? -6.533 -2.343 13.366 1.00 91.00 82 TYR A C 1
ATOM 629 O O . TYR A 1 82 ? -7.733 -2.577 13.221 1.00 91.00 82 TYR A O 1
ATOM 637 N N . ILE A 1 83 ? -5.864 -1.504 12.582 1.00 90.56 83 ILE A N 1
ATOM 638 C CA . ILE A 1 83 ? -6.442 -0.909 11.383 1.00 90.56 83 ILE A CA 1
ATOM 639 C C . ILE A 1 83 ? -5.669 -1.434 10.187 1.00 90.56 83 ILE A C 1
ATOM 641 O O . ILE A 1 83 ? -4.455 -1.260 10.081 1.00 90.56 83 ILE A O 1
ATOM 645 N N . TYR A 1 84 ? -6.387 -2.087 9.285 1.00 91.81 84 TYR A N 1
ATOM 646 C CA . TYR A 1 84 ? -5.851 -2.508 8.008 1.00 91.81 84 TYR A CA 1
ATOM 647 C C . TYR A 1 84 ? -6.237 -1.507 6.926 1.00 91.81 84 TYR A C 1
ATOM 649 O O . TYR A 1 84 ? -7.405 -1.130 6.817 1.00 91.81 84 TYR A O 1
ATOM 657 N N . TYR A 1 85 ? -5.276 -1.116 6.091 1.00 89.12 85 TYR A N 1
ATOM 658 C CA . TYR A 1 85 ? -5.547 -0.285 4.928 1.00 89.12 85 TYR A CA 1
ATOM 659 C C . TYR A 1 85 ? -4.746 -0.710 3.700 1.00 89.12 85 TYR A C 1
ATOM 661 O O . TYR A 1 85 ? -3.641 -1.242 3.797 1.00 89.12 85 TYR A O 1
ATOM 669 N N . GLU A 1 86 ? -5.318 -0.448 2.527 1.00 88.12 86 GLU A N 1
ATOM 670 C CA . GLU A 1 86 ? -4.676 -0.669 1.230 1.00 88.12 86 GLU A CA 1
ATOM 671 C C . GLU A 1 86 ? -4.558 0.671 0.503 1.00 88.12 86 GLU A C 1
ATOM 673 O O . GLU A 1 86 ? -5.595 1.233 0.131 1.00 88.12 86 GLU A O 1
ATOM 678 N N . PRO A 1 87 ? -3.347 1.202 0.255 1.00 83.88 87 PRO A N 1
ATOM 679 C CA . PRO A 1 87 ? -3.216 2.379 -0.583 1.00 83.88 87 PRO A CA 1
ATOM 680 C C . PRO A 1 87 ? -3.655 2.047 -2.013 1.00 83.88 87 PRO A C 1
ATOM 682 O O . PRO A 1 87 ? -3.277 1.034 -2.602 1.00 83.88 87 PRO A O 1
ATOM 685 N N . ALA A 1 88 ? -4.488 2.911 -2.579 1.00 83.00 88 ALA A N 1
ATOM 686 C CA . ALA A 1 88 ? -4.930 2.822 -3.960 1.00 83.00 88 ALA A CA 1
ATOM 687 C C . ALA A 1 88 ? -3.792 3.132 -4.929 1.00 83.00 88 ALA A C 1
ATOM 689 O O . ALA A 1 88 ? -3.670 2.477 -5.965 1.00 83.00 88 ALA A O 1
ATOM 690 N N . ASN A 1 89 ? -2.993 4.130 -4.558 1.00 86.31 89 ASN A N 1
ATOM 691 C CA . ASN A 1 89 ? -1.926 4.692 -5.351 1.00 86.31 89 ASN A CA 1
ATOM 692 C C . ASN A 1 89 ? -0.828 5.204 -4.418 1.00 86.31 89 ASN A C 1
ATOM 694 O O . ASN A 1 89 ? -1.112 6.013 -3.540 1.00 86.31 89 ASN A O 1
ATOM 698 N N . VAL A 1 90 ? 0.405 4.738 -4.597 1.00 85.62 90 VAL A N 1
ATOM 699 C CA . VAL A 1 90 ? 1.557 5.220 -3.829 1.00 85.62 90 VAL A CA 1
ATOM 700 C C . VAL A 1 90 ? 2.509 5.899 -4.795 1.00 85.62 90 VAL A C 1
ATOM 702 O O . VAL A 1 90 ? 2.969 5.276 -5.753 1.00 85.62 90 VAL A O 1
ATOM 705 N N . PHE A 1 91 ? 2.822 7.168 -4.544 1.00 87.50 91 PHE A N 1
ATOM 706 C CA . PHE A 1 91 ? 3.792 7.876 -5.366 1.00 87.50 91 PHE A CA 1
ATOM 707 C C . PHE A 1 91 ? 5.135 7.137 -5.345 1.00 87.50 91 PHE A C 1
ATOM 709 O O . PHE A 1 91 ? 5.684 6.845 -4.281 1.00 87.50 91 PHE A O 1
ATOM 716 N N . THR A 1 92 ? 5.654 6.836 -6.531 1.00 90.19 92 THR A N 1
ATOM 717 C CA . THR A 1 92 ? 6.908 6.108 -6.716 1.00 90.19 92 THR A CA 1
ATOM 718 C C . THR A 1 92 ? 7.932 7.015 -7.381 1.00 90.19 92 THR A C 1
ATOM 720 O O . THR A 1 92 ? 7.784 7.414 -8.535 1.00 90.19 92 THR A O 1
ATOM 723 N N . LYS A 1 93 ? 9.001 7.336 -6.660 1.00 90.94 93 LYS A N 1
ATOM 724 C CA . LYS A 1 93 ? 10.156 8.073 -7.167 1.00 90.94 93 LYS A CA 1
ATOM 725 C C . LYS A 1 93 ? 11.189 7.087 -7.704 1.00 90.94 93 LYS A C 1
ATOM 727 O O . LYS A 1 93 ? 11.490 6.090 -7.059 1.00 90.94 93 LYS A O 1
ATOM 732 N N . ILE A 1 94 ? 11.781 7.397 -8.852 1.00 91.19 94 ILE A N 1
ATOM 733 C CA . ILE A 1 94 ? 12.958 6.682 -9.352 1.00 91.19 94 ILE A CA 1
ATOM 734 C C . ILE A 1 94 ? 14.193 7.506 -8.984 1.00 91.19 94 ILE A C 1
ATOM 736 O O . ILE A 1 94 ? 14.272 8.687 -9.324 1.00 91.19 94 ILE A O 1
ATOM 740 N N . SER A 1 95 ? 15.139 6.909 -8.264 1.00 91.94 95 SER A N 1
ATOM 741 C CA . SER A 1 95 ? 16.361 7.574 -7.801 1.00 91.94 95 SER A CA 1
ATO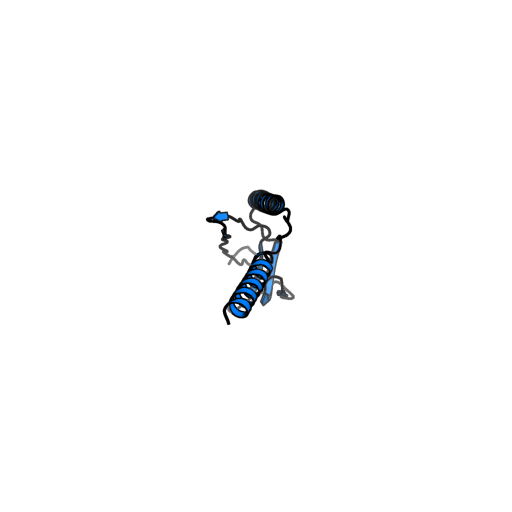M 742 C C . SER A 1 95 ? 17.532 6.600 -7.869 1.00 91.94 95 SER A C 1
ATOM 744 O O . SER A 1 95 ? 17.481 5.535 -7.263 1.00 91.94 95 SER A O 1
ATOM 746 N N . GLU A 1 96 ? 18.580 6.934 -8.630 1.00 89.56 96 GLU A N 1
ATOM 747 C CA . GLU A 1 96 ? 19.802 6.111 -8.753 1.00 89.56 96 GLU A CA 1
ATOM 748 C C . GLU A 1 96 ? 19.529 4.635 -9.115 1.00 89.56 96 GLU A C 1
ATOM 750 O O . GLU A 1 96 ? 20.125 3.716 -8.556 1.00 89.56 96 GLU A O 1
ATOM 755 N N . GLY A 1 97 ? 18.578 4.388 -10.022 1.00 85.94 97 GLY A N 1
ATOM 756 C CA . GLY A 1 97 ? 18.193 3.028 -10.425 1.00 85.94 97 GLY A CA 1
ATOM 757 C C . GLY A 1 97 ? 17.362 2.261 -9.387 1.00 85.94 97 GLY A C 1
ATOM 758 O O . GLY A 1 97 ? 17.128 1.067 -9.557 1.00 85.94 97 GLY A O 1
ATOM 759 N N . ARG A 1 98 ? 16.901 2.926 -8.322 1.00 88.06 98 ARG A N 1
ATOM 760 C CA . ARG A 1 98 ? 16.019 2.360 -7.295 1.00 88.06 98 ARG A CA 1
ATOM 761 C C . ARG A 1 98 ? 14.624 2.963 -7.383 1.00 88.06 98 ARG A C 1
ATOM 763 O O . ARG A 1 98 ? 14.465 4.143 -7.695 1.00 88.06 98 ARG A O 1
ATOM 770 N N . TYR A 1 99 ? 13.629 2.144 -7.061 1.00 90.69 99 TYR A N 1
ATOM 771 C CA . TYR A 1 99 ? 12.257 2.586 -6.845 1.00 90.69 99 TYR A CA 1
ATOM 772 C C . TYR A 1 99 ? 12.071 2.899 -5.363 1.00 90.69 99 TYR A C 1
ATOM 774 O O . TYR A 1 99 ? 12.253 2.032 -4.510 1.00 90.69 99 TYR A O 1
ATOM 782 N N . GLU A 1 100 ? 11.719 4.140 -5.067 1.00 91.06 100 GLU A N 1
ATOM 783 C CA . GLU A 1 100 ? 11.445 4.636 -3.727 1.00 91.06 100 GLU A CA 1
ATOM 784 C C . GLU A 1 100 ? 9.968 4.999 -3.624 1.00 91.06 100 GLU A C 1
ATOM 786 O O . GLU A 1 100 ? 9.425 5.689 -4.485 1.00 91.06 100 GLU A O 1
ATOM 791 N N . PHE A 1 101 ? 9.323 4.584 -2.546 1.00 85.19 101 PHE A N 1
ATOM 792 C CA . PHE A 1 101 ? 7.974 5.007 -2.210 1.00 85.19 101 PHE A CA 1
ATOM 793 C C . PHE A 1 101 ? 7.939 5.394 -0.738 1.00 85.19 101 PHE A C 1
ATOM 795 O O . PHE A 1 101 ? 8.528 4.724 0.109 1.00 85.19 101 PHE A O 1
ATOM 802 N N . TRP A 1 102 ? 7.255 6.495 -0.446 1.00 73.56 102 TRP A N 1
ATOM 803 C CA . TRP A 1 102 ? 7.114 7.026 0.902 1.00 73.56 102 TRP A CA 1
ATOM 804 C C . TRP A 1 102 ? 5.641 7.314 1.137 1.00 73.56 102 TRP A C 1
ATOM 806 O O . TRP A 1 102 ? 5.002 7.996 0.337 1.00 73.56 102 TRP A O 1
ATOM 816 N N . PHE A 1 103 ? 5.107 6.800 2.233 1.00 74.50 103 PHE A N 1
ATOM 817 C CA . PHE A 1 103 ? 3.787 7.164 2.717 1.00 74.50 103 PHE A CA 1
ATOM 818 C C . PHE A 1 103 ? 3.886 7.350 4.228 1.00 74.50 103 PHE A C 1
ATOM 820 O O . PHE A 1 103 ? 4.486 6.537 4.929 1.00 74.50 103 PHE A O 1
ATOM 827 N N . ALA A 1 104 ? 3.335 8.456 4.709 1.00 78.75 104 ALA A N 1
ATOM 828 C CA . ALA A 1 104 ? 3.059 8.667 6.119 1.00 78.75 104 ALA A CA 1
ATOM 829 C C . ALA A 1 104 ? 1.548 8.542 6.300 1.00 78.75 104 ALA A C 1
ATOM 831 O O . ALA A 1 104 ? 0.786 8.875 5.388 1.00 78.75 104 ALA A O 1
ATOM 832 N N . GLN A 1 105 ? 1.126 8.031 7.447 1.00 76.31 105 GLN A N 1
ATOM 833 C CA . GLN A 1 105 ? -0.283 7.852 7.741 1.00 76.31 105 GLN A CA 1
ATOM 834 C C . GLN A 1 105 ? -0.597 8.417 9.116 1.00 76.31 105 GLN A C 1
ATOM 836 O O . GLN A 1 105 ? -0.027 7.975 10.110 1.00 76.31 105 GLN A O 1
ATOM 841 N N . ASP A 1 106 ? -1.574 9.315 9.137 1.00 84.00 106 ASP A N 1
ATOM 842 C CA . ASP A 1 106 ? -2.242 9.784 10.339 1.00 84.00 106 ASP A CA 1
ATOM 843 C C . ASP A 1 106 ? -3.680 9.258 10.306 1.00 84.00 106 ASP A C 1
ATOM 845 O O . ASP A 1 106 ? -4.373 9.382 9.292 1.00 84.00 106 ASP A O 1
ATOM 849 N N . ILE A 1 107 ? -4.124 8.630 11.394 1.00 81.31 107 ILE A N 1
ATOM 850 C CA . ILE A 1 107 ? -5.494 8.130 11.531 1.00 81.31 107 ILE A CA 1
ATOM 851 C C . ILE A 1 107 ? -6.151 8.860 12.692 1.00 81.31 107 ILE A C 1
ATOM 853 O O . ILE A 1 107 ? -5.621 8.874 13.800 1.00 81.31 107 ILE A O 1
ATOM 857 N N . ILE A 1 108 ? -7.328 9.422 12.429 1.00 82.81 108 ILE A N 1
ATOM 858 C CA . ILE A 1 108 ? -8.207 9.992 13.444 1.00 82.81 108 ILE A CA 1
ATOM 859 C C . ILE A 1 108 ? -9.453 9.112 13.486 1.00 82.81 108 ILE A C 1
ATOM 861 O O . ILE A 1 108 ? -10.113 8.921 12.464 1.00 82.81 108 ILE A O 1
ATOM 865 N N . LEU A 1 109 ? -9.734 8.541 14.652 1.00 78.75 109 LEU A N 1
ATOM 866 C CA . LEU A 1 109 ? -10.984 7.838 14.915 1.00 78.75 109 LEU A CA 1
ATOM 867 C C . LEU A 1 109 ? -11.962 8.849 15.500 1.00 78.75 109 LEU A C 1
ATOM 869 O O . LEU A 1 109 ? -11.583 9.609 16.385 1.00 78.75 109 LEU A O 1
ATOM 873 N N . LEU A 1 110 ? -13.175 8.865 14.957 1.00 82.19 110 LEU A N 1
ATOM 874 C CA . LEU A 1 110 ? -14.252 9.745 15.388 1.00 82.19 110 LEU A CA 1
ATOM 875 C C . LEU A 1 110 ? -15.468 8.899 15.768 1.00 82.19 110 LEU A C 1
ATOM 877 O O . LEU A 1 110 ? -15.679 7.828 15.187 1.00 82.19 110 LEU A O 1
ATOM 881 N N . ASP A 1 111 ? -16.262 9.384 16.713 1.00 80.62 111 ASP A N 1
ATOM 882 C CA . ASP A 1 111 ? -17.567 8.822 17.041 1.00 80.62 111 ASP A CA 1
ATOM 883 C C . ASP A 1 111 ? -18.649 9.215 16.013 1.00 80.62 111 ASP A C 1
ATOM 885 O O . ASP A 1 111 ? -18.378 9.829 14.975 1.00 80.62 111 ASP A O 1
ATOM 889 N N . ASP A 1 112 ? -19.900 8.828 16.274 1.00 82.38 112 ASP A N 1
ATOM 890 C CA . ASP A 1 112 ? -21.036 9.124 15.394 1.00 82.38 112 ASP A CA 1
ATOM 891 C C . ASP A 1 112 ? -21.427 10.611 15.364 1.00 82.38 112 ASP A C 1
ATOM 893 O O . ASP A 1 112 ? -22.167 11.036 14.470 1.00 82.38 112 ASP A O 1
ATOM 897 N N . THR A 1 113 ? -20.903 11.410 16.293 1.00 89.06 113 THR A N 1
ATOM 898 C CA . THR A 1 113 ? -21.070 12.865 16.351 1.00 89.06 113 THR A CA 1
ATOM 899 C C . THR A 1 113 ? -19.909 13.628 15.706 1.00 89.06 113 THR A C 1
ATOM 901 O O . THR A 1 113 ? -20.051 14.814 15.403 1.00 89.06 113 THR A O 1
ATOM 904 N N . GLY A 1 114 ? -18.796 12.947 15.413 1.00 84.81 114 GLY A N 1
ATOM 905 C CA . GLY A 1 114 ? -17.583 13.541 14.856 1.00 84.81 114 GLY A CA 1
ATOM 906 C C . GLY A 1 114 ? -16.586 14.028 15.912 1.00 84.81 114 GLY A C 1
ATOM 907 O O . GLY A 1 114 ? -15.684 14.795 15.570 1.00 84.81 114 GLY A O 1
ATOM 908 N N . GLU A 1 115 ? -16.743 13.611 17.169 1.00 79.88 115 GLU A N 1
ATOM 909 C CA . GLU A 1 115 ? -15.799 13.863 18.262 1.00 79.88 115 GLU A CA 1
ATOM 910 C C . GLU A 1 115 ? -14.781 12.714 18.389 1.00 79.88 115 GLU A C 1
ATOM 912 O O . GLU A 1 115 ? -14.988 11.636 17.833 1.00 79.88 115 GLU A O 1
ATOM 917 N N . VAL A 1 116 ? -13.645 12.963 19.058 1.00 72.00 116 VAL A N 1
ATOM 918 C CA . VAL A 1 116 ? -12.533 11.998 19.235 1.00 72.00 116 VAL A CA 1
ATOM 919 C C . VAL A 1 116 ? -12.722 11.157 20.491 1.00 72.00 116 VAL A C 1
ATOM 921 O O . VAL A 1 116 ? -12.920 11.773 21.564 1.00 72.00 116 VAL A O 1
#

pLDDT: mean 82.54, std 11.0, range [50.22, 95.69]